Protein AF-A0A3B1DFH5-F1 (afdb_monomer_lite)

Radius of gyration: 9.94 Å; chains: 1; bounding box: 23×17×26 Å

Secondary structure (DSSP, 8-state):
---SS--HHHHHHHTTS-HHHHHHHHHHHHHHH-TTHHHHHHHHH---HHHHHTT-

Structure (mmCIF, N/CA/C/O backbone):
data_AF-A0A3B1DFH5-F1
#
_entry.id   AF-A0A3B1DFH5-F1
#
loop_
_atom_site.group_PDB
_atom_site.id
_atom_site.type_symbol
_atom_site.label_atom_id
_atom_site.label_alt_id
_atom_site.label_comp_id
_atom_site.label_asym_id
_atom_site.label_entity_id
_atom_site.label_seq_id
_atom_site.pdbx_PDB_ins_code
_atom_site.Cartn_x
_atom_site.Cartn_y
_atom_site.Cartn_z
_atom_site.occupancy
_atom_site.B_iso_or_equiv
_atom_site.auth_seq_id
_atom_site.auth_comp_id
_atom_site.auth_asym_id
_atom_site.auth_atom_id
_atom_site.pdbx_PDB_model_num
ATOM 1 N N . MET A 1 1 ? -12.349 -2.488 -15.578 1.00 52.06 1 MET A N 1
ATOM 2 C CA . MET A 1 1 ? -12.273 -1.059 -15.193 1.00 52.06 1 MET A CA 1
ATOM 3 C C . MET A 1 1 ? -11.244 -0.940 -14.075 1.00 52.06 1 MET A C 1
ATOM 5 O O . MET A 1 1 ? -11.437 -1.594 -13.060 1.00 52.06 1 MET A O 1
ATOM 9 N N . LYS A 1 2 ? -10.115 -0.237 -14.262 1.00 61.38 2 LYS A N 1
ATOM 10 C CA . LYS A 1 2 ? -9.106 -0.112 -13.190 1.00 61.38 2 LYS A CA 1
ATOM 11 C C . LYS A 1 2 ? -9.649 0.792 -12.078 1.00 61.38 2 LYS A C 1
ATOM 13 O O . LYS A 1 2 ? -10.211 1.849 -12.370 1.00 61.38 2 LYS A O 1
ATOM 18 N N . ARG A 1 3 ? -9.536 0.350 -10.821 1.00 77.50 3 ARG A N 1
ATOM 19 C CA . ARG A 1 3 ? -9.996 1.099 -9.640 1.00 77.50 3 ARG A CA 1
ATOM 20 C C . ARG A 1 3 ? -9.195 2.402 -9.509 1.00 77.50 3 ARG A C 1
ATOM 22 O O . ARG A 1 3 ? -8.015 2.446 -9.847 1.00 77.50 3 ARG A O 1
ATOM 29 N N . LYS A 1 4 ? -9.835 3.486 -9.050 1.00 81.19 4 LYS A N 1
ATOM 30 C CA . LYS A 1 4 ? -9.174 4.801 -8.927 1.00 81.19 4 LYS A CA 1
ATOM 31 C C . LYS A 1 4 ? -8.269 4.914 -7.688 1.00 81.19 4 LYS A C 1
ATOM 33 O O . LYS A 1 4 ? -7.325 5.703 -7.736 1.00 81.19 4 LYS A O 1
ATOM 38 N N . GLY A 1 5 ? -8.507 4.112 -6.646 1.00 90.44 5 GLY A N 1
ATOM 39 C CA . GLY A 1 5 ? -7.759 4.089 -5.382 1.00 90.44 5 GLY A CA 1
ATOM 40 C C . GLY A 1 5 ? -8.180 2.917 -4.483 1.00 90.44 5 GLY A C 1
ATOM 41 O O . GLY A 1 5 ? -8.959 2.067 -4.918 1.00 90.44 5 GLY A O 1
ATOM 42 N N . VAL A 1 6 ? -7.668 2.892 -3.250 1.00 96.31 6 VAL A N 1
ATOM 43 C CA . VAL A 1 6 ? -7.913 1.829 -2.258 1.00 96.31 6 VAL A CA 1
ATOM 44 C C . VAL A 1 6 ? -9.333 1.935 -1.683 1.00 96.31 6 VAL A C 1
ATOM 46 O O . VAL A 1 6 ? -9.791 3.031 -1.354 1.00 96.31 6 VAL A O 1
ATOM 49 N N . SER A 1 7 ? -10.047 0.811 -1.562 1.00 96.12 7 SER A N 1
ATOM 50 C CA . SER A 1 7 ? -11.414 0.788 -1.016 1.00 96.12 7 SER A CA 1
ATOM 51 C C . SER A 1 7 ? -11.437 0.807 0.520 1.00 96.12 7 SER A C 1
ATOM 53 O O . SER A 1 7 ? -10.476 0.416 1.186 1.00 96.12 7 SER A O 1
ATOM 55 N N . LYS A 1 8 ? -12.566 1.227 1.108 1.00 96.19 8 LYS A N 1
ATOM 56 C CA . LYS A 1 8 ? -12.744 1.239 2.571 1.00 96.19 8 LYS A CA 1
ATOM 57 C C . LYS A 1 8 ? -12.781 -0.173 3.161 1.00 96.19 8 LYS A C 1
ATOM 59 O O . LYS A 1 8 ? -12.257 -0.401 4.246 1.00 96.19 8 LYS A O 1
ATOM 64 N N . GLU A 1 9 ? -13.383 -1.119 2.449 1.00 96.94 9 GLU A N 1
ATOM 65 C CA . GLU A 1 9 ? -13.467 -2.530 2.834 1.00 96.94 9 GLU A CA 1
ATOM 66 C C . GLU A 1 9 ? -12.076 -3.161 2.859 1.00 96.94 9 GLU A C 1
ATOM 68 O O . GLU A 1 9 ? -11.734 -3.859 3.812 1.00 96.94 9 GLU A O 1
ATOM 73 N N . TRP A 1 10 ? -11.248 -2.847 1.858 1.00 97.38 10 TRP A N 1
ATOM 74 C CA . TRP A 1 10 ? -9.859 -3.284 1.823 1.00 97.38 10 TRP A CA 1
ATOM 75 C C . TRP A 1 10 ? -9.077 -2.733 3.018 1.00 97.38 10 TRP A C 1
ATOM 77 O O . TRP A 1 10 ? -8.422 -3.502 3.716 1.00 97.38 10 TRP A O 1
ATOM 87 N N . LEU A 1 11 ? -9.214 -1.436 3.331 1.00 97.88 11 LEU A N 1
ATOM 88 C CA . LEU A 1 11 ? -8.555 -0.826 4.497 1.00 97.88 11 LEU A CA 1
ATOM 89 C C . LEU A 1 11 ? -9.002 -1.454 5.823 1.00 97.88 11 LEU A C 1
ATOM 91 O O . LEU A 1 11 ? -8.193 -1.608 6.738 1.00 97.88 11 LEU A O 1
ATOM 95 N N . LYS A 1 12 ? -10.274 -1.853 5.922 1.00 98.00 12 LYS A N 1
ATOM 96 C CA . LYS A 1 12 ? -10.807 -2.545 7.099 1.00 98.00 12 LYS A CA 1
ATOM 97 C C . LYS A 1 12 ? -10.172 -3.921 7.298 1.00 98.00 12 LYS A C 1
ATOM 99 O O . LYS A 1 12 ? -9.919 -4.301 8.432 1.00 98.00 12 LYS A O 1
ATOM 104 N N . VAL A 1 13 ? -9.921 -4.667 6.224 1.00 98.19 13 VAL A N 1
ATOM 105 C CA . VAL A 1 13 ? -9.196 -5.946 6.311 1.00 98.19 13 VAL A CA 1
ATOM 106 C C . VAL A 1 13 ? -7.722 -5.686 6.602 1.00 98.19 13 VAL A C 1
ATOM 108 O O . VAL A 1 13 ? -7.156 -6.295 7.506 1.00 98.19 13 VAL A O 1
ATOM 111 N N . PHE A 1 14 ? -7.118 -4.729 5.899 1.00 98.12 14 PHE A N 1
ATOM 112 C CA . PHE A 1 14 ? -5.710 -4.367 6.027 1.00 98.12 14 PHE A CA 1
ATOM 113 C C . PHE A 1 14 ? -5.308 -4.015 7.465 1.00 98.12 14 PHE A C 1
ATOM 115 O O . PHE A 1 14 ? -4.238 -4.414 7.923 1.00 98.12 14 PHE A O 1
ATOM 122 N N . SER A 1 15 ? -6.172 -3.318 8.210 1.00 97.62 15 SER A N 1
ATOM 123 C CA . SER A 1 15 ? -5.899 -2.948 9.604 1.00 97.62 15 SER A CA 1
ATOM 124 C C . SER A 1 15 ? -5.812 -4.140 10.565 1.00 97.62 15 SER A C 1
ATOM 126 O O . SER A 1 15 ? -5.235 -4.001 11.640 1.00 97.62 15 SER A O 1
ATOM 128 N N . THR A 1 16 ? -6.334 -5.308 10.178 1.00 98.12 16 THR A N 1
ATOM 129 C CA . THR A 1 16 ? -6.278 -6.546 10.976 1.00 98.12 16 THR A CA 1
ATOM 130 C C . THR A 1 16 ? -5.062 -7.422 10.673 1.00 98.12 16 THR A C 1
ATOM 132 O O . THR A 1 16 ? -4.816 -8.398 11.379 1.00 98.12 16 THR A O 1
ATOM 135 N N . LEU A 1 17 ? -4.301 -7.090 9.627 1.00 98.06 17 LEU A N 1
ATOM 136 C CA . LEU A 1 17 ? -3.159 -7.878 9.176 1.00 98.06 17 LEU A CA 1
ATOM 137 C C . LEU A 1 17 ? -1.922 -7.635 10.044 1.00 98.06 17 LEU A C 1
ATOM 139 O O . LEU A 1 17 ? -1.729 -6.557 10.611 1.00 98.06 17 LEU A O 1
ATOM 143 N N . ASN A 1 18 ? -1.033 -8.625 10.087 1.00 97.81 18 ASN A N 1
ATOM 144 C CA . ASN A 1 18 ? 0.304 -8.436 10.644 1.00 97.81 18 ASN A CA 1
ATOM 145 C C . ASN A 1 18 ? 1.234 -7.699 9.657 1.00 97.81 18 ASN A C 1
ATOM 147 O O . ASN A 1 18 ? 0.910 -7.521 8.483 1.00 97.81 18 ASN A O 1
ATOM 151 N N . GLU A 1 19 ? 2.417 -7.290 10.116 1.00 95.62 19 GLU A N 1
ATOM 152 C CA . GLU A 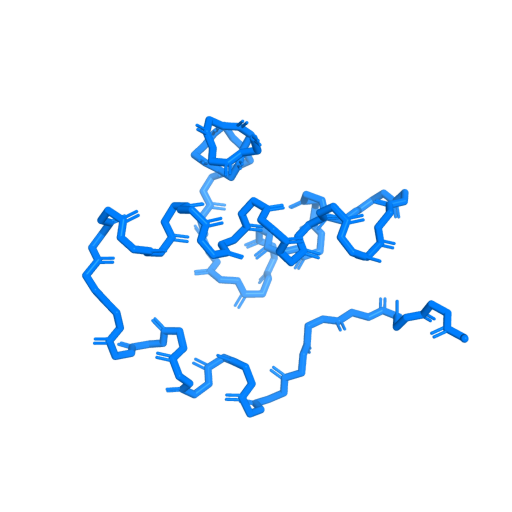1 19 ? 3.352 -6.485 9.312 1.00 95.62 19 GLU A CA 1
ATOM 153 C C . GL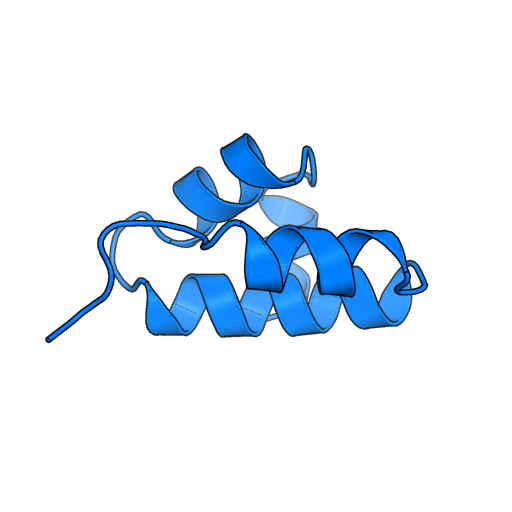U A 1 19 ? 3.850 -7.184 8.036 1.00 95.62 19 GLU A C 1
ATOM 155 O O . GLU A 1 19 ? 4.026 -6.538 7.001 1.00 95.62 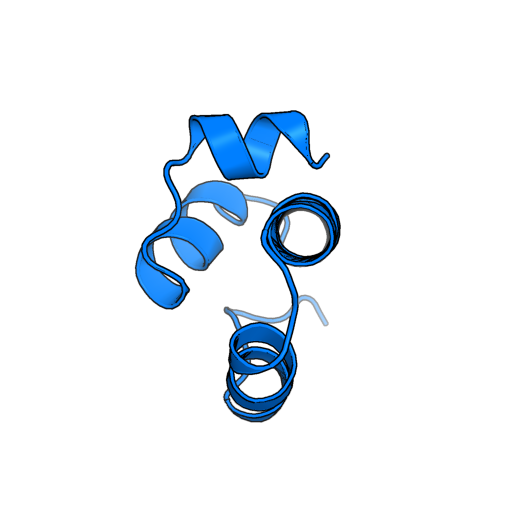19 GLU A O 1
ATOM 160 N N . ALA A 1 20 ? 4.041 -8.506 8.068 1.00 96.00 20 ALA A N 1
ATOM 161 C CA . ALA A 1 20 ? 4.441 -9.263 6.881 1.00 96.00 20 ALA A CA 1
ATOM 162 C C . ALA A 1 20 ? 3.314 -9.290 5.836 1.00 96.00 20 ALA A C 1
ATOM 164 O O . ALA A 1 20 ? 3.533 -8.970 4.669 1.00 96.00 20 ALA A O 1
ATOM 165 N N . GLN A 1 21 ? 2.089 -9.584 6.275 1.00 97.75 21 GLN A N 1
ATOM 166 C CA . GLN A 1 21 ? 0.894 -9.613 5.432 1.00 97.75 21 GLN A CA 1
ATOM 167 C C . GLN A 1 21 ? 0.574 -8.238 4.840 1.00 97.75 21 GLN A C 1
ATOM 169 O O . GLN A 1 21 ? 0.254 -8.149 3.655 1.00 97.75 21 GLN A O 1
ATOM 174 N N . LYS A 1 22 ? 0.695 -7.166 5.636 1.00 98.06 22 LYS A N 1
ATOM 175 C CA . LYS A 1 22 ? 0.507 -5.788 5.163 1.00 98.06 22 LYS A CA 1
ATOM 176 C C . LYS A 1 22 ? 1.443 -5.462 4.007 1.00 98.06 22 LYS A C 1
ATOM 178 O O . LYS A 1 22 ? 0.989 -4.881 3.028 1.00 98.06 22 LYS A O 1
ATOM 183 N N . ARG A 1 23 ? 2.720 -5.857 4.093 1.00 97.31 23 ARG A N 1
ATOM 184 C CA . ARG A 1 23 ? 3.704 -5.616 3.028 1.00 97.31 23 ARG A CA 1
ATOM 185 C C . ARG A 1 23 ? 3.264 -6.254 1.708 1.00 97.31 23 ARG A C 1
ATOM 187 O O . ARG A 1 23 ? 3.149 -5.550 0.710 1.00 97.31 23 ARG A O 1
ATOM 194 N N . TRP A 1 24 ? 2.950 -7.551 1.720 1.00 97.50 24 TRP A N 1
ATOM 195 C CA . TRP A 1 24 ? 2.539 -8.283 0.515 1.00 97.50 24 TRP A CA 1
ATOM 196 C C . TRP A 1 24 ? 1.231 -7.754 -0.077 1.00 97.50 24 TRP A C 1
ATOM 198 O O . TRP A 1 24 ? 1.151 -7.463 -1.267 1.00 97.50 24 TRP A O 1
ATOM 208 N N . ILE A 1 25 ? 0.202 -7.576 0.754 1.00 97.75 25 ILE A N 1
ATOM 209 C CA . ILE A 1 25 ? -1.109 -7.125 0.277 1.00 97.75 25 ILE A CA 1
ATOM 210 C C . ILE A 1 25 ? -1.071 -5.681 -0.233 1.00 97.75 25 ILE A C 1
ATOM 212 O O . ILE A 1 25 ? -1.738 -5.374 -1.221 1.00 97.75 25 ILE A O 1
ATOM 216 N N . ALA A 1 26 ? -0.257 -4.809 0.368 1.00 98.12 2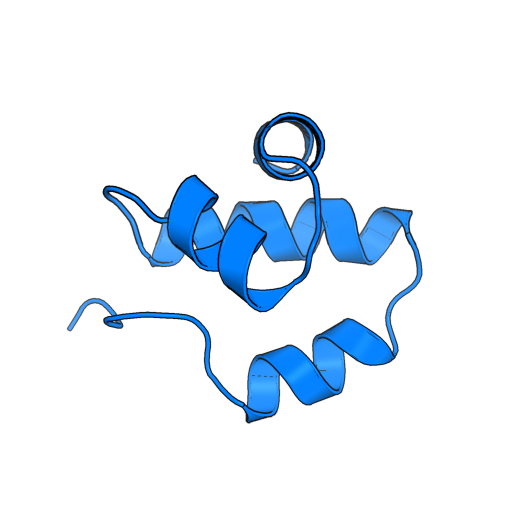6 ALA A N 1
ATOM 217 C CA . ALA A 1 26 ? -0.040 -3.463 -0.150 1.00 98.12 26 ALA A CA 1
ATOM 218 C C . ALA A 1 26 ? 0.634 -3.468 -1.534 1.00 98.12 26 ALA A C 1
ATOM 220 O O . ALA A 1 26 ? 0.246 -2.670 -2.389 1.00 98.12 26 ALA A O 1
ATOM 221 N N . GLY A 1 27 ? 1.599 -4.365 -1.769 1.00 97.75 27 GLY A N 1
ATOM 222 C CA . GLY A 1 27 ? 2.239 -4.542 -3.077 1.00 97.75 27 GLY A CA 1
ATOM 223 C C . GLY A 1 27 ? 1.251 -5.001 -4.150 1.00 97.75 27 GLY A C 1
ATOM 224 O O . GLY A 1 27 ? 1.132 -4.363 -5.196 1.00 97.75 27 GLY A O 1
ATOM 225 N N . VAL A 1 28 ? 0.448 -6.027 -3.846 1.00 97.31 28 VAL A N 1
ATOM 226 C CA . VAL A 1 28 ? -0.610 -6.522 -4.747 1.00 97.31 28 VAL A CA 1
ATOM 227 C C . VAL A 1 28 ? -1.612 -5.417 -5.098 1.00 97.31 28 VAL A C 1
ATOM 229 O O . VAL A 1 28 ? -1.864 -5.166 -6.277 1.00 97.31 28 VAL A O 1
ATOM 232 N N . GLU A 1 29 ? -2.145 -4.699 -4.103 1.00 97.25 29 GLU A N 1
ATOM 233 C CA . GLU A 1 29 ? -3.096 -3.602 -4.340 1.00 97.25 29 GLU A CA 1
ATOM 234 C C . GLU A 1 29 ? -2.460 -2.479 -5.180 1.00 97.25 29 GLU A 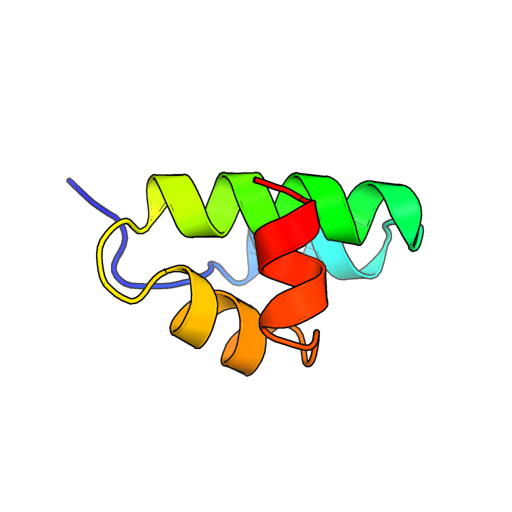C 1
ATOM 236 O O . GLU A 1 29 ? -3.100 -1.930 -6.081 1.00 97.25 29 GLU A O 1
ATOM 241 N N . ALA A 1 30 ? -1.180 -2.163 -4.949 1.00 97.12 30 ALA A N 1
ATOM 242 C CA . ALA A 1 30 ? -0.455 -1.182 -5.750 1.00 97.12 30 ALA A CA 1
ATOM 243 C C . ALA A 1 30 ? -0.329 -1.619 -7.222 1.00 97.12 30 ALA A C 1
ATOM 245 O O . ALA A 1 30 ? -0.548 -0.799 -8.120 1.00 97.12 30 ALA A O 1
ATOM 246 N N . CYS A 1 31 ? -0.038 -2.897 -7.485 1.00 95.81 31 CYS A N 1
ATOM 247 C CA . CYS A 1 31 ? 0.009 -3.456 -8.838 1.00 95.81 31 CYS A CA 1
ATOM 248 C C . CYS A 1 31 ? -1.353 -3.397 -9.540 1.00 95.81 31 CYS A C 1
ATOM 250 O O . CYS A 1 31 ? -1.433 -2.994 -10.705 1.00 95.81 31 CYS A O 1
ATOM 252 N N . GLU A 1 32 ? -2.433 -3.737 -8.836 1.00 95.25 32 GLU A N 1
ATOM 253 C CA . GLU A 1 32 ? -3.790 -3.700 -9.389 1.00 95.25 32 GLU A CA 1
ATOM 254 C C . GLU A 1 32 ? -4.250 -2.279 -9.748 1.00 95.25 32 GLU A C 1
ATOM 256 O O . GLU A 1 32 ? -4.909 -2.065 -10.774 1.00 95.25 32 GLU A O 1
ATOM 261 N N . LEU A 1 33 ? -3.865 -1.286 -8.938 1.00 95.19 33 LEU A N 1
ATOM 262 C CA . LEU A 1 33 ? -4.133 0.129 -9.206 1.00 95.19 33 LEU A CA 1
ATOM 263 C C . LEU A 1 33 ? -3.333 0.668 -10.405 1.00 95.19 33 LEU A C 1
ATOM 265 O O . LEU A 1 33 ? -3.771 1.617 -11.064 1.00 95.19 33 LEU A O 1
ATOM 269 N N . GLY A 1 34 ? -2.193 0.056 -10.734 1.00 94.19 34 GLY A N 1
ATOM 270 C CA . GLY A 1 34 ? -1.352 0.430 -11.867 1.00 94.19 34 GLY A CA 1
ATOM 271 C C . GLY A 1 34 ? -0.575 1.728 -11.631 1.00 94.19 34 GLY A C 1
ATOM 272 O O . GLY A 1 34 ? 0.057 1.907 -10.593 1.00 94.19 34 GLY A O 1
ATOM 273 N N . TYR A 1 35 ? -0.575 2.642 -12.610 1.00 94.75 35 TYR A N 1
ATOM 274 C CA . TYR A 1 35 ? 0.217 3.873 -12.520 1.00 94.75 35 TYR A CA 1
ATOM 275 C C . TYR A 1 35 ? -0.155 4.699 -11.278 1.00 94.75 35 TYR A C 1
ATOM 277 O O . TYR A 1 35 ? -1.325 5.007 -11.032 1.00 94.75 35 TYR A O 1
ATOM 285 N N . GLY A 1 36 ? 0.863 5.048 -10.487 1.00 95.81 36 GLY A N 1
ATOM 286 C CA . GLY A 1 36 ? 0.700 5.742 -9.210 1.00 95.81 36 GLY A CA 1
ATOM 287 C C . GLY A 1 36 ? 0.156 4.872 -8.069 1.00 95.81 36 GLY A C 1
ATOM 288 O O . GLY A 1 36 ? -0.097 5.406 -6.993 1.00 95.81 36 GLY A O 1
ATOM 289 N N . GLY A 1 37 ? -0.017 3.559 -8.267 1.00 96.75 37 GLY A N 1
ATOM 290 C CA . GLY A 1 37 ? -0.548 2.634 -7.261 1.00 96.75 37 GLY A CA 1
ATOM 291 C C . GLY A 1 37 ? 0.240 2.654 -5.953 1.00 96.75 37 GLY A C 1
ATOM 292 O O . GLY A 1 37 ? -0.359 2.809 -4.896 1.00 96.75 37 GLY A O 1
ATOM 293 N N . ILE A 1 38 ? 1.577 2.631 -6.021 1.00 97.75 38 ILE A N 1
ATOM 294 C CA . ILE A 1 38 ? 2.447 2.714 -4.832 1.00 97.75 38 ILE A CA 1
ATOM 295 C C . ILE A 1 38 ? 2.172 3.991 -4.027 1.00 97.75 38 ILE A C 1
ATOM 297 O O . ILE A 1 38 ? 2.028 3.928 -2.809 1.00 97.75 38 ILE A O 1
ATOM 301 N N . THR A 1 39 ? 2.068 5.147 -4.691 1.00 98.00 39 THR A N 1
ATOM 302 C CA . THR A 1 39 ? 1.768 6.423 -4.022 1.00 98.00 39 THR A CA 1
ATOM 303 C C . THR A 1 39 ? 0.394 6.381 -3.360 1.00 98.00 39 THR A C 1
ATOM 305 O O . THR A 1 39 ? 0.282 6.687 -2.179 1.00 98.00 39 THR A O 1
ATOM 308 N N . LYS A 1 40 ? -0.632 5.910 -4.078 1.00 97.75 40 LYS A N 1
ATOM 309 C CA . LYS A 1 40 ? -2.006 5.824 -3.558 1.00 97.75 40 LYS A CA 1
ATOM 310 C C . LYS A 1 40 ? -2.124 4.887 -2.355 1.00 97.75 40 LYS A C 1
ATOM 312 O O . LYS A 1 40 ? -2.842 5.193 -1.410 1.00 97.75 40 LYS A O 1
ATOM 317 N N . VAL A 1 41 ? -1.434 3.746 -2.381 1.00 97.88 41 VAL A N 1
ATOM 318 C CA . VAL A 1 41 ? -1.426 2.800 -1.255 1.00 97.88 41 VAL A CA 1
ATOM 319 C C . VAL A 1 41 ? -0.644 3.373 -0.073 1.00 97.88 41 VAL A C 1
ATOM 321 O O . VAL A 1 41 ? -1.086 3.232 1.065 1.00 97.88 41 VAL A O 1
ATOM 324 N N . SER A 1 42 ? 0.469 4.069 -0.321 1.00 98.38 42 SER A N 1
ATOM 325 C CA . SER A 1 42 ? 1.247 4.749 0.724 1.00 98.38 42 SER A CA 1
ATOM 326 C C . SER A 1 42 ? 0.410 5.803 1.448 1.00 98.38 42 SER A C 1
ATOM 328 O O . SER A 1 42 ? 0.315 5.770 2.671 1.00 98.38 42 SER A O 1
ATOM 330 N N . GLU A 1 43 ? -0.288 6.660 0.702 1.00 98.00 43 GLU A N 1
ATOM 331 C CA . GLU A 1 43 ? -1.190 7.676 1.257 1.00 98.00 43 GLU A CA 1
ATOM 332 C C . GLU A 1 43 ? -2.347 7.060 2.056 1.00 98.00 43 GLU A C 1
ATOM 334 O O . GLU A 1 43 ? -2.726 7.587 3.099 1.00 98.00 43 GLU A O 1
ATOM 339 N N . ALA A 1 44 ? -2.898 5.932 1.598 1.00 97.75 44 ALA A N 1
ATOM 340 C CA . ALA A 1 44 ? -4.040 5.288 2.246 1.00 97.75 44 ALA A CA 1
ATOM 341 C C . ALA A 1 44 ? -3.671 4.486 3.507 1.00 97.75 44 ALA A C 1
ATOM 343 O O . ALA A 1 44 ? -4.495 4.353 4.410 1.00 97.75 44 ALA A O 1
ATOM 344 N N . THR A 1 45 ? -2.464 3.915 3.560 1.00 97.25 45 THR A N 1
ATOM 345 C CA . THR A 1 45 ? -2.048 2.979 4.625 1.00 97.25 45 THR A CA 1
ATOM 346 C C . THR A 1 45 ? -1.029 3.561 5.598 1.00 97.25 45 THR A C 1
ATOM 348 O O . THR A 1 45 ? -0.836 3.003 6.675 1.00 97.25 45 THR A O 1
ATOM 351 N N . GLY A 1 46 ? -0.346 4.645 5.220 1.00 97.56 46 GLY A N 1
ATOM 352 C CA . GLY A 1 46 ? 0.790 5.198 5.956 1.00 97.56 46 GLY A CA 1
ATOM 353 C C . GLY A 1 46 ? 2.089 4.398 5.807 1.00 97.56 46 GLY A C 1
ATOM 354 O O . GLY A 1 46 ? 3.109 4.791 6.370 1.00 97.56 46 GLY A O 1
ATOM 355 N N . LEU A 1 47 ? 2.094 3.294 5.049 1.00 97.75 47 LEU A N 1
ATOM 356 C CA . LEU A 1 47 ? 3.322 2.555 4.767 1.00 97.75 47 LEU A CA 1
ATOM 357 C C . LEU A 1 47 ? 4.269 3.379 3.894 1.00 97.75 47 LEU A C 1
ATOM 359 O O . LEU A 1 47 ? 3.847 4.101 2.984 1.00 97.75 47 LEU A O 1
ATOM 363 N N . SER A 1 48 ? 5.573 3.209 4.121 1.00 98.06 48 SER A N 1
ATOM 364 C CA . SER A 1 48 ? 6.576 3.805 3.244 1.00 98.06 48 SER A CA 1
ATOM 365 C C . SER A 1 48 ? 6.464 3.220 1.833 1.00 98.06 48 SER A C 1
ATOM 367 O O . SER A 1 48 ? 6.170 2.036 1.645 1.00 98.06 48 SER A O 1
ATOM 369 N N . ARG A 1 49 ? 6.755 4.041 0.820 1.00 97.88 49 ARG A N 1
ATOM 370 C CA . ARG A 1 49 ? 6.782 3.588 -0.579 1.00 97.88 49 ARG A CA 1
ATOM 371 C C . ARG A 1 49 ? 7.758 2.425 -0.777 1.00 97.88 49 ARG A C 1
ATOM 373 O O . ARG A 1 49 ? 7.451 1.517 -1.542 1.00 97.88 49 ARG A O 1
ATOM 380 N N . THR A 1 50 ? 8.885 2.422 -0.064 1.00 97.88 50 THR A N 1
ATOM 381 C CA . THR A 1 50 ? 9.867 1.328 -0.082 1.00 97.88 50 THR A CA 1
ATOM 382 C C . THR A 1 50 ? 9.260 0.029 0.436 1.00 97.88 50 THR A C 1
ATOM 384 O O . THR A 1 50 ? 9.318 -0.973 -0.262 1.00 97.88 50 THR A O 1
ATOM 387 N N . THR A 1 51 ? 8.580 0.059 1.588 1.00 97.44 51 THR A N 1
ATOM 388 C CA . THR A 1 51 ? 7.892 -1.114 2.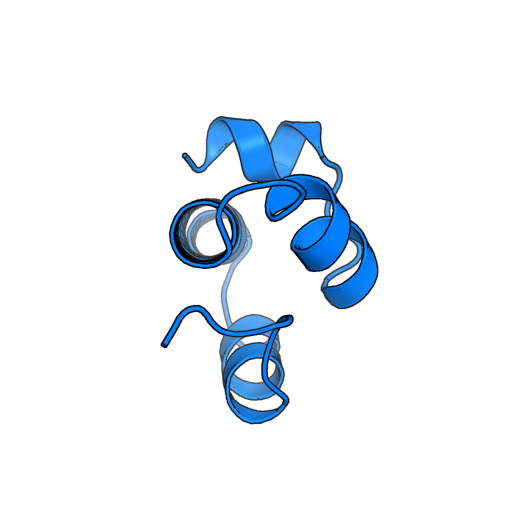155 1.00 97.44 51 THR A CA 1
ATOM 389 C C . THR A 1 51 ? 6.888 -1.704 1.168 1.00 97.44 51 THR A C 1
ATOM 391 O O . THR A 1 51 ? 6.848 -2.911 0.981 1.00 97.44 51 THR A O 1
ATOM 394 N N . ILE A 1 52 ? 6.101 -0.862 0.497 1.00 97.88 52 ILE A N 1
ATOM 395 C CA . ILE A 1 52 ? 5.131 -1.320 -0.510 1.00 97.88 52 ILE A CA 1
ATOM 396 C C . ILE A 1 52 ? 5.847 -1.927 -1.724 1.00 97.88 52 ILE A C 1
ATOM 398 O O . ILE A 1 52 ? 5.408 -2.945 -2.243 1.00 97.88 52 ILE A O 1
ATOM 402 N N . THR A 1 53 ? 6.960 -1.326 -2.154 1.00 96.50 53 THR A N 1
ATOM 403 C CA . THR A 1 53 ? 7.755 -1.795 -3.303 1.00 96.50 53 THR A CA 1
ATOM 404 C C . THR A 1 53 ? 8.406 -3.153 -3.034 1.00 96.50 53 THR A C 1
ATOM 406 O O . THR A 1 53 ? 8.444 -3.983 -3.926 1.00 96.50 53 THR A O 1
ATOM 409 N N . GLU A 1 54 ? 8.869 -3.409 -1.808 1.00 93.50 54 GLU A N 1
ATOM 410 C CA . GLU A 1 54 ? 9.399 -4.718 -1.384 1.00 93.50 54 GLU A CA 1
ATOM 411 C C . GLU A 1 54 ? 8.332 -5.825 -1.339 1.00 93.50 54 GLU A C 1
ATOM 413 O O . GLU A 1 54 ? 8.669 -7.000 -1.211 1.00 93.50 54 GLU A O 1
ATOM 418 N N . GLY A 1 55 ? 7.050 -5.449 -1.347 1.00 85.56 55 GLY A N 1
ATOM 419 C CA . GLY A 1 55 ? 5.916 -6.370 -1.343 1.00 85.56 55 GLY A CA 1
ATOM 420 C C . GLY A 1 55 ? 5.329 -6.668 -2.722 1.00 85.56 55 GLY A C 1
ATOM 421 O O . GLY A 1 55 ? 4.377 -7.446 -2.782 1.00 85.56 55 GLY A O 1
ATOM 422 N N . VAL A 1 56 ? 5.841 -6.025 -3.780 1.00 80.62 56 VAL A N 1
ATOM 423 C CA . VAL A 1 56 ? 5.535 -6.323 -5.193 1.00 80.62 56 VAL A CA 1
ATOM 424 C C . VAL A 1 56 ? 6.296 -7.570 -5.622 1.00 80.62 56 VAL A C 1
ATOM 426 O O . VAL A 1 56 ? 5.661 -8.432 -6.266 1.00 80.62 56 VAL A O 1
#

Organism: NCBI:txid652676

pLDDT: mean 94.43, std 8.51, range [52.06, 98.38]

Foldseek 3Di:
DQDQADDPVNVVVLVVDDLVVNLQVLLVQLVSNPVCSLVRSCVSNVDDSVSNVVND

Sequence (56 aa):
MKRKGVSKEWLKVFSTLNEAQKRWIAGVEACELGYGGITKVSEATGLSRTTITEGV